Protein AF-A0A7S1W1N9-F1 (afdb_monomer_lite)

pLDDT: mean 85.05, std 16.1, range [41.84, 98.44]

Secondary structure (DSSP, 8-state):
---HHHHHHHHHHHHHHHTSHHHHHHHHHHHHH-TTTTSTT-HHHHHHHHHHHHHHHHHHHHHGGGGTPPSSHHHHHHHHHHHTTGGGSHHHHHHHHHHHHHTT--TTHHHHHHHGGG------TT--S------SPPEE-TT--EES-EEEE-TTT--EEEES----TT--

Sequence (172 aa):
QCSLDEALEILEQLRAGFAEQGFQDGLFGLQGDFPSRRVRGHSDAVAFFTALEELTMTVYENLLPRYRFRSGWNGVRSLHASMELAMSNDLAQRLQGEISLLLGLPRDALAYFLQKEQEVLVHRPRGDGPVPGWPGALRADVDGELAHEFWEEDPSTGELLRRGPVFSHDSW

Foldseek 3Di:
DDDLVRLLVLLVLLLVLLPDPVLLVQLVVLCVVLVCLVPPPDPSVVVSLVSLQVSSLVSVQVRQVVVPFDRDLNSVLVSCVVCVVSCVDPSSLVSQQSSCVSSVHHSPCVVVSSCVVVDPPPPDPVPPDPDVDPVDAWDQDPVGDTDQWDWDQDPVPRDTDIDHPPPDPPDD

Radius of gyration: 22.56 Å; chains: 1; bounding box: 49×59×35 Å

Organism: Alexandrium catenella (NCBI:txid2925)

Structure (mmCIF, N/CA/C/O backbone):
data_AF-A0A7S1W1N9-F1
#
_entry.id   AF-A0A7S1W1N9-F1
#
loop_
_atom_site.group_PDB
_atom_site.id
_atom_site.type_symbol
_atom_site.label_atom_id
_atom_site.label_alt_id
_atom_site.label_comp_id
_atom_site.label_asym_id
_atom_site.label_entity_id
_atom_site.label_seq_id
_atom_site.pdbx_PDB_ins_code
_atom_site.Cartn_x
_atom_site.Cartn_y
_atom_site.Cartn_z
_atom_site.occupancy
_atom_site.B_iso_or_equiv
_atom_site.auth_seq_id
_atom_site.auth_comp_id
_atom_site.auth_asym_id
_atom_site.auth_atom_id
_atom_site.pdbx_PDB_model_num
ATOM 1 N N . GLN A 1 1 ? -8.946 11.079 12.929 1.00 88.06 1 GLN A N 1
ATOM 2 C CA . GLN A 1 1 ? -8.354 9.853 13.499 1.00 88.06 1 GLN A CA 1
ATOM 3 C C . GLN A 1 1 ? -9.449 8.809 13.527 1.00 88.06 1 GLN A C 1
ATOM 5 O O . GLN A 1 1 ? -10.558 9.163 13.917 1.00 88.06 1 GLN A O 1
ATOM 10 N N . CYS A 1 2 ? -9.158 7.598 13.064 1.00 93.19 2 CYS A N 1
ATOM 11 C CA . CYS A 1 2 ? -10.102 6.483 13.081 1.00 93.19 2 CYS A CA 1
ATOM 12 C C . CYS A 1 2 ? -10.078 5.786 14.443 1.00 93.19 2 CYS A C 1
ATOM 14 O O . CYS A 1 2 ? -9.062 5.797 15.144 1.00 93.19 2 CYS A O 1
ATOM 16 N N . SER A 1 3 ? -11.205 5.187 14.823 1.00 97.25 3 SER A N 1
ATOM 17 C CA . SER A 1 3 ? -11.243 4.288 15.984 1.00 97.25 3 SER A CA 1
ATOM 18 C C . SER A 1 3 ? -10.502 2.974 15.688 1.00 97.25 3 SER A C 1
ATOM 20 O O . SER A 1 3 ? -10.235 2.663 14.528 1.00 97.25 3 SER A O 1
ATOM 22 N N . LEU A 1 4 ? -10.172 2.187 16.722 1.00 97.25 4 LEU A N 1
ATOM 23 C CA . LEU A 1 4 ? -9.550 0.871 16.522 1.00 97.25 4 LEU A CA 1
ATOM 24 C C . LEU A 1 4 ? -10.450 -0.050 15.685 1.00 97.25 4 LEU A C 1
ATOM 26 O O . LEU A 1 4 ? -9.965 -0.659 14.738 1.00 97.25 4 LEU A O 1
ATOM 30 N N . ASP A 1 5 ? -11.744 -0.114 15.998 1.00 98.12 5 ASP A N 1
ATOM 31 C CA . ASP A 1 5 ? -12.695 -0.973 15.281 1.00 98.12 5 ASP A CA 1
ATOM 32 C C . ASP A 1 5 ? -12.823 -0.562 13.808 1.00 98.12 5 ASP A C 1
ATOM 34 O O . ASP A 1 5 ? -12.782 -1.408 12.920 1.00 98.12 5 ASP A O 1
ATOM 38 N N . GLU A 1 6 ? -12.886 0.745 13.542 1.00 97.75 6 GLU A N 1
ATOM 39 C CA . GLU A 1 6 ? -12.912 1.291 12.181 1.00 97.75 6 GLU A CA 1
ATOM 40 C C . GLU A 1 6 ? -11.618 0.974 11.418 1.00 97.75 6 GLU A C 1
ATOM 42 O O . GLU A 1 6 ? -11.668 0.566 10.261 1.00 97.75 6 GLU A O 1
ATOM 47 N N . ALA A 1 7 ? -10.452 1.104 12.060 1.00 97.50 7 ALA A N 1
ATOM 48 C CA . ALA A 1 7 ? -9.173 0.754 11.446 1.00 97.50 7 ALA A CA 1
ATOM 49 C C . ALA A 1 7 ? -9.080 -0.747 11.122 1.00 97.50 7 ALA A C 1
ATOM 51 O O . ALA A 1 7 ? -8.603 -1.116 10.050 1.00 97.50 7 ALA A O 1
ATOM 52 N N . LEU A 1 8 ? -9.561 -1.617 12.015 1.00 98.06 8 LEU A N 1
ATOM 53 C CA . LEU A 1 8 ? -9.618 -3.060 11.772 1.00 98.06 8 LEU A CA 1
ATOM 54 C C . LEU A 1 8 ? -10.566 -3.399 10.616 1.00 98.06 8 LEU A C 1
ATOM 56 O O . LEU A 1 8 ? -10.219 -4.220 9.771 1.00 98.06 8 LEU A O 1
ATOM 60 N N . GLU A 1 9 ? -11.721 -2.738 10.537 1.00 98.31 9 GLU A N 1
ATOM 61 C CA . GLU A 1 9 ? -12.657 -2.895 9.422 1.00 98.31 9 GLU A CA 1
ATOM 62 C C . GLU A 1 9 ? -12.032 -2.458 8.087 1.00 98.31 9 GLU A C 1
ATOM 64 O O . GLU A 1 9 ? -12.125 -3.182 7.093 1.00 98.31 9 GLU A O 1
ATOM 69 N N . ILE A 1 10 ? -11.347 -1.310 8.065 1.00 97.81 10 ILE A N 1
ATOM 70 C CA . ILE A 1 10 ? -10.616 -0.812 6.890 1.00 97.81 10 ILE A CA 1
ATOM 71 C C . ILE A 1 10 ? -9.560 -1.831 6.445 1.00 97.81 10 ILE A C 1
ATOM 73 O O . ILE A 1 10 ? -9.481 -2.158 5.260 1.00 97.81 10 ILE A O 1
ATOM 77 N N . LEU A 1 11 ? -8.750 -2.338 7.380 1.00 97.25 11 LEU A N 1
ATOM 78 C CA . LEU A 1 11 ? -7.702 -3.319 7.092 1.00 97.25 11 LEU A CA 1
ATOM 79 C C . LEU A 1 11 ? -8.284 -4.636 6.566 1.00 97.25 11 LEU A C 1
ATOM 81 O O . LEU A 1 11 ? -7.735 -5.209 5.628 1.00 97.25 11 LEU A O 1
ATOM 85 N N . GLU A 1 12 ? -9.411 -5.094 7.106 1.00 98.31 12 GLU A N 1
ATOM 86 C CA . GLU A 1 12 ? -10.116 -6.271 6.595 1.00 98.31 12 GLU A CA 1
ATOM 87 C C . GLU A 1 12 ? -10.642 -6.064 5.170 1.00 98.31 12 GLU A C 1
ATOM 89 O O . GLU A 1 12 ? -10.467 -6.932 4.313 1.00 98.31 12 GLU A O 1
ATOM 94 N N . GLN A 1 13 ? -11.217 -4.895 4.869 1.00 98.31 13 GLN A N 1
ATOM 95 C CA . GLN A 1 13 ? -11.664 -4.575 3.510 1.00 98.31 13 GLN A CA 1
ATOM 96 C C . GLN A 1 13 ? -10.493 -4.475 2.525 1.00 98.31 13 GLN A C 1
ATOM 98 O O . GLN A 1 13 ? -10.599 -4.976 1.405 1.00 98.31 13 GLN A O 1
ATOM 103 N N . LEU A 1 14 ? -9.366 -3.883 2.936 1.00 97.44 14 LEU A N 1
ATOM 104 C CA . LEU A 1 14 ? -8.137 -3.866 2.138 1.00 97.44 14 LEU A CA 1
ATOM 105 C C . LEU A 1 14 ? -7.637 -5.283 1.869 1.00 97.44 14 LEU A C 1
ATOM 107 O O . LEU A 1 14 ? -7.384 -5.635 0.719 1.00 97.44 14 LEU A O 1
ATOM 111 N N . ARG A 1 15 ? -7.536 -6.113 2.913 1.00 98.00 15 ARG A N 1
ATOM 112 C CA . ARG A 1 15 ? -7.125 -7.514 2.791 1.00 98.00 15 ARG A CA 1
ATOM 113 C C . ARG A 1 15 ? -8.026 -8.267 1.817 1.00 98.00 15 ARG A C 1
ATOM 115 O O . ARG A 1 15 ? -7.512 -8.949 0.938 1.00 98.00 15 ARG A O 1
ATOM 122 N N . ALA A 1 16 ? -9.344 -8.126 1.945 1.00 98.44 16 ALA A N 1
ATOM 123 C CA . ALA A 1 16 ? -10.306 -8.775 1.060 1.00 98.44 16 ALA A CA 1
ATOM 124 C C . ALA A 1 16 ? -10.162 -8.311 -0.398 1.00 98.44 16 ALA A C 1
ATOM 126 O O . ALA A 1 16 ? -10.151 -9.149 -1.295 1.00 98.44 16 ALA A O 1
ATOM 127 N N . GLY A 1 17 ? -9.995 -7.005 -0.633 1.00 98.19 17 GLY A N 1
ATOM 128 C CA . GLY A 1 17 ? -9.784 -6.457 -1.976 1.00 98.19 17 GLY A CA 1
ATOM 129 C C . GLY A 1 17 ? -8.480 -6.938 -2.613 1.00 98.19 17 GLY A C 1
ATOM 130 O O . GLY A 1 17 ? -8.468 -7.339 -3.771 1.00 98.19 17 GLY A O 1
ATOM 131 N N . PHE A 1 18 ? -7.386 -6.990 -1.849 1.00 97.88 18 PHE A N 1
ATOM 132 C CA . PHE A 1 18 ? -6.126 -7.550 -2.343 1.00 97.88 18 PHE A CA 1
ATOM 133 C C . PHE A 1 18 ? -6.173 -9.069 -2.519 1.00 97.88 18 PHE A C 1
ATOM 135 O O . PHE A 1 18 ? -5.446 -9.597 -3.351 1.00 97.88 18 PHE A O 1
ATOM 142 N N . ALA A 1 19 ? -7.008 -9.784 -1.767 1.00 98.06 19 ALA A N 1
ATOM 143 C CA . ALA A 1 19 ? -7.204 -11.224 -1.922 1.00 98.06 19 ALA A CA 1
ATOM 144 C C . ALA A 1 19 ? -8.137 -11.589 -3.091 1.00 98.06 19 ALA A C 1
ATOM 146 O O . ALA A 1 19 ? -8.272 -12.770 -3.409 1.00 98.06 19 ALA A O 1
ATOM 147 N N . GLU A 1 20 ? -8.793 -10.610 -3.720 1.00 98.44 20 GLU A N 1
ATOM 148 C CA . GLU A 1 20 ? -9.685 -10.855 -4.848 1.00 98.44 20 GLU A CA 1
ATOM 149 C C . GLU A 1 20 ? -8.924 -11.490 -6.021 1.00 98.44 20 GLU A C 1
ATOM 151 O O . GLU A 1 20 ? -7.821 -11.068 -6.375 1.00 98.44 20 GLU A O 1
ATOM 156 N N . GLN A 1 21 ? -9.534 -12.499 -6.656 1.00 98.12 21 GLN A N 1
ATOM 157 C CA . GLN A 1 21 ? -8.898 -13.262 -7.733 1.00 98.12 21 GLN A CA 1
ATOM 158 C C . GLN A 1 21 ? -8.415 -12.355 -8.872 1.00 98.12 21 GLN A C 1
ATOM 160 O O . GLN A 1 21 ? -7.297 -12.523 -9.344 1.00 98.12 21 GLN A O 1
ATOM 165 N N . GLY A 1 22 ? -9.212 -11.357 -9.268 1.00 97.94 22 GLY A N 1
ATOM 166 C CA . GLY A 1 22 ? -8.831 -10.425 -10.333 1.00 97.94 22 GLY A CA 1
ATOM 167 C C . GLY A 1 22 ? -7.587 -9.600 -9.993 1.00 97.94 22 GLY A C 1
ATOM 168 O O . GLY A 1 22 ? -6.731 -9.395 -10.854 1.00 97.94 22 GLY A O 1
ATOM 169 N N . PHE A 1 23 ? -7.442 -9.181 -8.731 1.00 98.06 23 PHE A N 1
ATOM 170 C CA . PHE A 1 23 ? -6.237 -8.495 -8.268 1.00 98.06 23 PHE A CA 1
ATOM 171 C C . PHE A 1 23 ? -5.027 -9.436 -8.287 1.00 98.06 23 PHE A C 1
ATOM 173 O O . PHE A 1 23 ? -3.967 -9.073 -8.795 1.00 98.06 23 PHE A O 1
ATOM 180 N N . GLN A 1 24 ? -5.184 -10.655 -7.764 1.00 98.38 24 GLN A N 1
ATOM 181 C CA . GLN A 1 24 ? -4.105 -11.644 -7.690 1.00 98.38 24 GLN A CA 1
ATOM 182 C C . GLN A 1 24 ? -3.642 -12.119 -9.076 1.00 98.38 24 GLN A C 1
ATOM 184 O O . GLN A 1 24 ? -2.439 -12.250 -9.300 1.00 98.38 24 GLN A O 1
ATOM 189 N N . ASP A 1 25 ? -4.561 -12.295 -10.027 1.00 98.25 25 ASP A N 1
ATOM 190 C CA . ASP A 1 25 ? -4.238 -12.605 -11.424 1.00 98.25 25 ASP A CA 1
ATOM 191 C C . ASP A 1 25 ? -3.450 -11.458 -12.073 1.00 98.25 25 ASP A C 1
ATOM 193 O O . ASP A 1 25 ? -2.434 -11.694 -12.732 1.00 98.25 25 ASP A O 1
ATOM 197 N N . GLY A 1 26 ? -3.867 -10.209 -11.831 1.00 97.94 26 GLY A N 1
ATOM 198 C CA . GLY A 1 26 ? -3.142 -9.019 -12.279 1.00 97.94 26 GLY A CA 1
ATOM 199 C C . GLY A 1 26 ? -1.733 -8.947 -11.689 1.00 97.94 26 GLY A C 1
ATOM 200 O O . GLY A 1 26 ? -0.761 -8.754 -12.419 1.00 97.94 26 GLY A O 1
ATOM 201 N N . LEU A 1 27 ? -1.598 -9.182 -10.381 1.00 97.69 27 LEU A N 1
ATOM 202 C CA . LEU A 1 27 ? -0.307 -9.201 -9.699 1.00 97.69 27 LEU A CA 1
ATOM 203 C C . LEU A 1 27 ? 0.602 -10.300 -10.260 1.00 97.69 27 LEU A C 1
ATOM 205 O O . LEU A 1 27 ? 1.785 -10.055 -10.497 1.00 97.69 27 LEU A O 1
ATOM 209 N N . PHE A 1 28 ? 0.069 -11.499 -10.495 1.00 97.94 28 PHE A N 1
ATOM 210 C CA . PHE A 1 28 ? 0.815 -12.595 -11.107 1.00 97.94 28 PHE A CA 1
ATOM 211 C C . PHE A 1 28 ? 1.277 -12.245 -12.530 1.00 97.94 28 PHE A C 1
ATOM 213 O O . PHE A 1 28 ? 2.438 -12.486 -12.865 1.00 97.94 28 PHE A O 1
ATOM 220 N N . GLY A 1 29 ? 0.414 -11.607 -13.328 1.00 98.06 29 GLY A N 1
ATOM 221 C CA . GLY A 1 29 ? 0.756 -11.077 -14.650 1.00 98.06 29 GLY A CA 1
ATOM 222 C C . GLY A 1 29 ? 1.939 -10.109 -14.596 1.00 98.06 29 GLY A C 1
ATOM 223 O O . GLY A 1 29 ? 2.961 -10.357 -15.234 1.00 98.06 29 GLY A O 1
ATOM 224 N N . LEU A 1 30 ? 1.874 -9.094 -13.724 1.00 97.12 30 LEU A N 1
ATOM 225 C CA . LEU A 1 30 ? 2.977 -8.144 -13.521 1.00 97.12 30 LEU A CA 1
ATOM 226 C C . LEU A 1 30 ? 4.283 -8.845 -13.130 1.00 97.12 30 LEU A C 1
ATOM 228 O O . LEU A 1 30 ? 5.371 -8.480 -13.573 1.00 97.12 30 LEU A O 1
ATOM 232 N N . GLN A 1 31 ? 4.209 -9.873 -12.286 1.00 95.81 31 GLN A N 1
ATOM 233 C CA . GLN A 1 31 ? 5.394 -10.633 -11.900 1.00 95.81 31 GLN A CA 1
ATOM 234 C C . GLN A 1 31 ? 6.009 -11.429 -13.061 1.00 95.81 31 GLN A C 1
ATOM 236 O O . GLN A 1 31 ? 7.219 -11.677 -13.022 1.00 95.81 31 GLN A O 1
ATOM 241 N N . GLY A 1 32 ? 5.203 -11.831 -14.045 1.00 97.38 32 GLY A N 1
ATOM 242 C CA . GLY A 1 32 ? 5.652 -12.449 -15.292 1.00 97.38 32 GLY A CA 1
ATOM 243 C C . GLY A 1 32 ? 6.262 -11.441 -16.267 1.00 97.38 32 GLY A C 1
ATOM 244 O O . GLY A 1 32 ? 7.311 -11.727 -16.841 1.00 97.38 32 GLY A O 1
ATOM 245 N N . ASP A 1 33 ? 5.663 -10.255 -16.384 1.00 97.75 33 ASP A N 1
ATOM 246 C CA . ASP A 1 33 ? 6.122 -9.179 -17.276 1.00 97.75 33 ASP A CA 1
ATOM 247 C C . ASP A 1 33 ? 7.459 -8.564 -16.830 1.00 97.75 33 ASP A C 1
ATOM 249 O O . ASP A 1 33 ? 8.246 -8.102 -17.657 1.00 97.75 33 ASP A O 1
ATOM 253 N N . PHE A 1 34 ? 7.752 -8.605 -15.524 1.00 96.81 34 PHE A N 1
ATOM 254 C CA . PHE A 1 34 ? 8.975 -8.057 -14.924 1.00 96.81 34 PHE A CA 1
ATOM 255 C C . PHE A 1 34 ? 9.785 -9.133 -14.169 1.00 96.81 34 PHE A C 1
ATOM 257 O O . PHE A 1 34 ? 9.863 -9.125 -12.926 1.00 96.81 34 PHE A O 1
ATOM 264 N N . PRO A 1 35 ? 10.409 -10.094 -14.880 1.00 97.00 35 PRO A N 1
ATOM 265 C CA . PRO A 1 35 ? 11.103 -11.224 -14.263 1.00 97.00 35 PRO A CA 1
ATOM 266 C C . PRO A 1 35 ? 12.382 -10.805 -13.522 1.00 97.00 35 PRO A C 1
ATOM 268 O O . PRO A 1 35 ? 12.728 -11.405 -12.501 1.00 97.00 35 PRO A O 1
ATOM 271 N N . SER A 1 36 ? 13.058 -9.740 -13.967 1.00 96.12 36 SER A N 1
ATOM 272 C CA . SER A 1 36 ? 14.321 -9.274 -13.379 1.00 96.12 36 SER A CA 1
ATOM 273 C C . SER A 1 36 ? 14.123 -8.237 -12.272 1.00 96.12 36 SER A C 1
ATOM 275 O O . SER A 1 36 ? 15.098 -7.667 -11.786 1.00 96.12 36 SER A O 1
ATOM 277 N N . ARG A 1 37 ? 12.888 -8.010 -11.797 1.00 93.50 37 ARG A N 1
ATOM 278 C CA . ARG A 1 37 ? 12.569 -7.016 -10.747 1.00 93.50 37 ARG A CA 1
ATOM 279 C C . ARG A 1 37 ? 13.339 -7.197 -9.432 1.00 93.50 37 ARG A C 1
ATOM 281 O O . ARG A 1 37 ? 13.479 -6.257 -8.660 1.00 93.50 37 ARG A O 1
ATOM 288 N N . ARG A 1 38 ? 13.827 -8.413 -9.156 1.00 90.44 38 ARG A N 1
ATOM 289 C CA . ARG A 1 38 ? 14.628 -8.733 -7.958 1.00 90.44 38 ARG A CA 1
ATOM 290 C C . ARG A 1 38 ? 16.119 -8.428 -8.131 1.00 90.44 38 ARG A C 1
ATOM 292 O O . ARG A 1 38 ? 16.862 -8.456 -7.153 1.00 90.44 38 ARG A O 1
ATOM 299 N N . VAL A 1 39 ? 16.570 -8.159 -9.355 1.00 90.94 39 VAL A N 1
ATOM 300 C CA . VAL A 1 39 ? 17.965 -7.831 -9.653 1.00 90.94 39 VAL A CA 1
ATOM 301 C C . VAL A 1 39 ? 18.198 -6.359 -9.328 1.00 90.94 39 VAL A C 1
ATOM 303 O O . VAL A 1 39 ? 17.590 -5.463 -9.914 1.00 90.94 39 VAL A O 1
ATOM 306 N N . ARG A 1 40 ? 19.092 -6.097 -8.372 1.00 88.94 40 ARG A N 1
ATOM 307 C CA . ARG A 1 40 ? 19.414 -4.736 -7.931 1.00 88.94 40 ARG A CA 1
ATOM 308 C C . ARG A 1 40 ? 19.897 -3.884 -9.112 1.00 88.94 40 ARG A C 1
ATOM 310 O O . ARG A 1 40 ? 20.854 -4.253 -9.784 1.00 88.94 40 ARG A O 1
ATOM 317 N N . GLY A 1 41 ? 19.262 -2.728 -9.314 1.00 87.06 41 GLY A N 1
ATOM 318 C CA . GLY A 1 41 ? 19.616 -1.766 -10.365 1.00 87.06 41 GLY A CA 1
ATOM 319 C C . GLY A 1 41 ? 19.030 -2.068 -11.748 1.00 87.06 41 GLY A C 1
ATOM 320 O O . GLY A 1 41 ? 19.250 -1.284 -12.666 1.00 87.06 41 GLY A O 1
ATOM 321 N N . HIS A 1 42 ? 18.279 -3.160 -11.911 1.00 94.25 42 HIS A N 1
ATOM 322 C CA . HIS A 1 42 ? 17.593 -3.454 -13.168 1.00 94.25 42 HIS A CA 1
ATOM 323 C C . HIS A 1 42 ? 16.373 -2.537 -13.362 1.00 94.25 42 HIS A C 1
ATOM 325 O O . HIS A 1 42 ? 15.665 -2.227 -12.402 1.00 94.25 42 HIS A O 1
ATOM 331 N N . SER A 1 43 ? 16.093 -2.135 -14.605 1.00 92.06 43 SER A N 1
ATOM 332 C CA . SER A 1 43 ? 14.960 -1.256 -14.946 1.00 92.06 43 SER A CA 1
ATOM 333 C C . SER A 1 43 ? 13.601 -1.863 -14.587 1.00 92.06 43 SER A C 1
ATOM 335 O O . SER A 1 43 ? 12.707 -1.140 -14.151 1.00 92.06 43 SER A O 1
ATOM 337 N N . ASP A 1 44 ? 13.474 -3.190 -14.694 1.00 93.44 44 ASP A N 1
ATOM 338 C CA . ASP A 1 44 ? 12.285 -3.955 -14.282 1.00 93.44 44 ASP A CA 1
ATOM 339 C C . ASP A 1 44 ? 11.827 -3.642 -12.864 1.00 93.44 44 ASP A C 1
ATOM 341 O O . ASP A 1 44 ? 10.634 -3.680 -12.609 1.00 93.44 44 ASP A O 1
ATOM 345 N N . ALA A 1 45 ? 12.740 -3.348 -11.932 1.00 87.94 45 ALA A N 1
ATOM 346 C CA . ALA A 1 45 ? 12.339 -3.041 -10.564 1.00 87.94 45 ALA A CA 1
ATOM 347 C C . ALA A 1 45 ? 11.461 -1.783 -10.529 1.00 87.94 45 ALA A C 1
ATOM 349 O O . ALA A 1 45 ? 10.388 -1.793 -9.935 1.00 87.94 45 ALA A O 1
ATOM 350 N N . VAL A 1 46 ? 11.891 -0.717 -11.212 1.00 88.38 46 VAL A N 1
ATOM 351 C CA . VAL A 1 46 ? 11.144 0.545 -11.278 1.00 88.38 46 VAL A CA 1
ATOM 352 C C . VAL A 1 46 ? 9.826 0.342 -12.020 1.00 88.38 46 VAL A C 1
ATOM 354 O O . VAL A 1 46 ? 8.782 0.708 -11.491 1.00 88.38 46 VAL A O 1
ATOM 357 N N . ALA A 1 47 ? 9.866 -0.299 -13.192 1.00 90.62 47 ALA A N 1
ATOM 358 C CA . ALA A 1 47 ? 8.672 -0.542 -14.000 1.00 90.62 47 ALA A CA 1
ATOM 359 C C . ALA A 1 47 ? 7.640 -1.424 -13.274 1.00 90.62 47 ALA A C 1
ATOM 361 O O . ALA A 1 47 ? 6.453 -1.104 -13.270 1.00 90.62 47 ALA A O 1
ATOM 362 N N . PHE A 1 48 ? 8.096 -2.475 -12.583 1.00 93.69 48 PHE A N 1
ATOM 363 C CA . PHE A 1 48 ? 7.250 -3.329 -11.753 1.00 93.69 48 PHE A CA 1
ATOM 364 C C . PHE A 1 48 ? 6.570 -2.539 -10.638 1.00 93.69 48 PHE A C 1
ATOM 366 O O . PHE A 1 48 ? 5.368 -2.682 -10.450 1.00 93.69 48 PHE A O 1
ATOM 373 N N . PHE A 1 49 ? 7.315 -1.711 -9.896 1.00 90.25 49 PHE A N 1
ATOM 374 C CA . PHE A 1 49 ? 6.722 -0.940 -8.804 1.00 90.25 49 PHE A CA 1
ATOM 375 C C . PHE A 1 49 ? 5.724 0.101 -9.309 1.00 90.25 49 PHE A C 1
ATOM 377 O O . PHE A 1 49 ? 4.680 0.243 -8.689 1.00 90.25 49 PHE A O 1
ATOM 384 N N . THR A 1 50 ? 5.979 0.758 -10.443 1.00 90.06 50 THR A N 1
ATOM 385 C CA . THR A 1 50 ? 5.001 1.666 -11.063 1.00 90.06 50 THR A CA 1
ATOM 386 C C . THR A 1 50 ? 3.717 0.931 -11.455 1.00 90.06 50 THR A C 1
ATOM 388 O O . THR A 1 50 ? 2.626 1.375 -11.113 1.00 90.06 50 THR A O 1
ATOM 391 N N . ALA A 1 51 ? 3.822 -0.235 -12.096 1.00 94.31 51 ALA A N 1
ATOM 392 C CA . ALA A 1 51 ? 2.641 -1.017 -12.458 1.00 94.31 51 ALA A CA 1
ATOM 393 C C . ALA A 1 51 ? 1.908 -1.586 -11.224 1.00 94.31 51 ALA A C 1
ATOM 395 O O . ALA A 1 51 ? 0.680 -1.656 -11.190 1.00 94.31 51 ALA A O 1
ATOM 396 N N . LEU A 1 52 ? 2.652 -1.960 -10.176 1.00 94.12 52 LEU A N 1
ATOM 397 C CA . LEU A 1 52 ? 2.088 -2.400 -8.900 1.00 94.12 52 LEU A CA 1
ATOM 398 C C . LEU A 1 52 ? 1.353 -1.261 -8.183 1.00 94.12 52 LEU A C 1
ATOM 400 O O . LEU A 1 52 ? 0.304 -1.506 -7.591 1.00 94.12 52 LEU A O 1
ATOM 404 N N . GLU A 1 53 ? 1.886 -0.038 -8.222 1.00 92.25 53 GLU A N 1
ATOM 405 C CA . GLU A 1 53 ? 1.248 1.176 -7.695 1.00 92.25 53 GLU A CA 1
ATOM 406 C C . GLU A 1 53 ? -0.119 1.396 -8.364 1.00 92.25 53 GLU A C 1
ATOM 408 O O . GLU A 1 53 ? -1.121 1.550 -7.664 1.00 92.25 53 GLU A O 1
ATOM 413 N N . GLU A 1 54 ? -0.189 1.311 -9.694 1.00 93.75 54 GLU A N 1
ATOM 414 C CA . GLU A 1 54 ? -1.443 1.424 -10.454 1.00 93.75 54 GLU A CA 1
ATOM 415 C C . GLU A 1 54 ? -2.442 0.314 -10.102 1.00 93.75 54 GLU A C 1
ATOM 417 O O . GLU A 1 54 ? -3.601 0.596 -9.790 1.00 93.75 54 GLU A O 1
ATOM 422 N N . LEU A 1 55 ? -1.992 -0.945 -10.073 1.00 96.00 55 LEU A N 1
ATOM 423 C CA . LEU A 1 55 ? -2.841 -2.076 -9.700 1.00 96.00 55 LEU A CA 1
ATOM 424 C C . LEU A 1 55 ? -3.374 -1.922 -8.267 1.00 96.00 55 LEU A C 1
ATOM 426 O O . LEU A 1 55 ? -4.559 -2.127 -8.014 1.00 96.00 55 LEU A O 1
ATOM 430 N N . THR A 1 56 ? -2.522 -1.503 -7.331 1.00 95.56 56 THR A N 1
ATOM 431 C CA . THR A 1 56 ? -2.879 -1.266 -5.923 1.00 95.56 56 THR A CA 1
ATOM 432 C C . THR A 1 56 ? -3.936 -0.172 -5.781 1.00 95.56 56 THR A C 1
ATOM 434 O O . THR A 1 56 ? -4.851 -0.294 -4.961 1.00 95.56 56 THR A O 1
ATOM 437 N N . MET A 1 57 ? -3.856 0.881 -6.597 1.00 95.31 57 MET A N 1
ATOM 438 C CA . MET A 1 57 ? -4.832 1.967 -6.577 1.00 95.31 57 MET A CA 1
ATOM 439 C C . MET A 1 57 ? -6.247 1.511 -6.940 1.00 95.31 57 MET A C 1
ATOM 441 O O . MET A 1 57 ? -7.190 2.065 -6.383 1.00 95.31 57 MET A O 1
ATOM 445 N N . THR A 1 58 ? -6.422 0.459 -7.747 1.00 97.06 58 THR A N 1
ATOM 446 C CA . THR A 1 58 ? -7.762 -0.081 -8.068 1.00 97.06 58 THR A CA 1
ATOM 447 C C . THR A 1 58 ? -8.530 -0.550 -6.824 1.00 97.06 58 THR A C 1
ATOM 449 O O . THR A 1 58 ? -9.746 -0.373 -6.730 1.00 97.06 58 THR A O 1
ATOM 452 N N . VAL A 1 59 ? -7.825 -1.081 -5.818 1.00 97.38 59 VAL A N 1
ATOM 453 C CA . VAL A 1 59 ? -8.419 -1.487 -4.534 1.00 97.38 59 VAL A CA 1
ATOM 454 C C . VAL A 1 59 ? -8.741 -0.258 -3.685 1.00 97.38 59 VAL A C 1
ATOM 456 O O . VAL A 1 59 ? -9.845 -0.135 -3.148 1.00 97.38 59 VAL A O 1
ATOM 459 N N . TYR A 1 60 ? -7.808 0.695 -3.598 1.00 96.69 60 TYR A N 1
ATOM 460 C CA . TYR A 1 60 ? -8.011 1.917 -2.819 1.00 96.69 60 TYR A CA 1
ATOM 461 C C . TYR A 1 60 ? -9.122 2.809 -3.382 1.00 96.69 60 TYR A C 1
ATOM 463 O O . TYR A 1 60 ? -9.877 3.387 -2.605 1.00 96.69 60 TYR A O 1
ATOM 471 N N . GLU A 1 61 ? -9.278 2.914 -4.699 1.00 96.31 61 GLU A N 1
ATOM 472 C CA . GLU A 1 61 ? -10.325 3.731 -5.325 1.00 96.31 61 GLU A CA 1
ATOM 473 C C . GLU A 1 61 ? -11.739 3.273 -4.953 1.00 96.31 61 GLU A C 1
ATOM 475 O O . GLU A 1 61 ? -12.631 4.107 -4.790 1.00 96.31 61 GLU A O 1
ATOM 480 N N . ASN A 1 62 ? -11.931 1.973 -4.723 1.00 96.81 62 ASN A N 1
ATOM 481 C CA . ASN A 1 62 ? -13.201 1.419 -4.256 1.00 96.81 62 ASN A CA 1
ATOM 482 C C . ASN A 1 62 ? -13.447 1.659 -2.756 1.00 96.81 62 ASN A C 1
ATOM 484 O O . ASN A 1 62 ? -14.599 1.748 -2.316 1.00 96.81 62 ASN A O 1
ATOM 488 N N . LEU A 1 63 ? -12.373 1.749 -1.968 1.00 97.44 63 LEU A N 1
ATOM 489 C CA . LEU A 1 63 ? -12.420 1.862 -0.512 1.00 97.44 63 LEU A CA 1
ATOM 490 C C . LEU A 1 63 ? -12.512 3.316 -0.031 1.00 97.44 63 LEU A C 1
ATOM 492 O O . LEU A 1 63 ? -13.351 3.638 0.808 1.00 97.44 63 LEU A O 1
ATOM 496 N N . LEU A 1 64 ? -11.660 4.202 -0.556 1.00 97.19 64 LEU A N 1
ATOM 497 C CA . LEU A 1 64 ? -11.471 5.572 -0.060 1.00 97.19 64 LEU A CA 1
ATOM 498 C C . LEU A 1 64 ? -12.779 6.380 0.037 1.00 97.19 64 LEU A C 1
ATOM 500 O O . LEU A 1 64 ? -13.004 6.995 1.086 1.00 97.19 64 LEU A O 1
ATOM 504 N N . PRO A 1 65 ? -13.689 6.354 -0.963 1.00 97.50 65 PRO A N 1
ATOM 505 C CA . PRO A 1 65 ? -14.936 7.111 -0.887 1.00 97.50 65 PRO A CA 1
ATOM 506 C C . PRO A 1 65 ? -15.857 6.658 0.252 1.00 97.50 65 PRO A C 1
ATOM 508 O O . PRO A 1 65 ? -16.588 7.481 0.805 1.00 97.50 65 PRO A O 1
ATOM 511 N N . ARG A 1 66 ? -15.805 5.376 0.649 1.00 97.25 66 ARG A N 1
ATOM 512 C CA . ARG A 1 66 ? -16.637 4.821 1.736 1.00 97.25 66 ARG A CA 1
ATOM 513 C C . ARG A 1 66 ? -16.305 5.453 3.086 1.00 97.25 66 ARG A C 1
ATOM 515 O O . ARG A 1 66 ? -17.197 5.664 3.900 1.00 97.25 66 ARG A O 1
ATOM 522 N N . TYR A 1 67 ? -15.044 5.835 3.263 1.00 96.75 67 TYR A N 1
ATOM 523 C CA . TYR A 1 67 ? -14.523 6.483 4.465 1.00 96.75 67 TYR A CA 1
ATOM 524 C C . TYR A 1 67 ? -14.290 7.989 4.274 1.00 96.75 67 TYR A C 1
ATOM 526 O O . TYR A 1 67 ? -13.618 8.629 5.078 1.00 96.75 67 TYR A O 1
ATOM 534 N N . ARG A 1 68 ? -14.876 8.584 3.222 1.00 97.06 68 ARG A N 1
ATOM 535 C CA . ARG A 1 68 ? -14.811 10.027 2.919 1.00 97.06 68 ARG A CA 1
ATOM 536 C C . ARG A 1 68 ? -13.392 10.561 2.688 1.00 97.06 68 ARG A C 1
ATOM 538 O O . ARG A 1 68 ? -13.147 11.755 2.861 1.00 97.06 68 ARG A O 1
ATOM 545 N N . PHE A 1 69 ? -12.470 9.708 2.250 1.00 96.38 69 PHE A N 1
ATOM 546 C CA . PHE A 1 69 ? -11.163 10.145 1.771 1.00 96.38 69 PHE A CA 1
ATOM 547 C C . PHE A 1 69 ? -11.225 10.489 0.281 1.00 96.38 69 PHE A C 1
ATOM 549 O O . PHE A 1 69 ? -12.028 9.945 -0.479 1.00 96.38 69 PHE A O 1
ATOM 556 N N . ARG A 1 70 ? -10.362 11.414 -0.150 1.00 95.56 70 ARG A N 1
ATOM 557 C CA . ARG A 1 70 ? -10.213 11.773 -1.567 1.00 95.56 70 ARG A CA 1
ATOM 558 C C . ARG A 1 70 ? -9.663 10.578 -2.350 1.00 95.56 70 ARG A C 1
ATOM 560 O O . ARG A 1 70 ? -8.824 9.865 -1.829 1.00 95.56 70 ARG A O 1
ATOM 567 N N . SER A 1 71 ? -10.051 10.386 -3.605 1.00 92.75 71 SER A N 1
ATOM 568 C CA . SER A 1 71 ? -9.381 9.398 -4.462 1.00 92.75 71 SER A CA 1
ATOM 569 C C . SER A 1 71 ? -7.908 9.765 -4.712 1.00 92.75 71 SER A C 1
ATOM 571 O O . SER A 1 71 ? -7.526 10.941 -4.654 1.00 92.75 71 SER A O 1
ATOM 573 N N . GLY A 1 72 ? -7.082 8.759 -5.009 1.00 91.88 72 GLY A N 1
ATOM 574 C CA . GLY A 1 72 ? -5.652 8.920 -5.286 1.00 91.88 72 GLY A CA 1
ATOM 575 C C . GLY A 1 72 ? -4.748 8.848 -4.050 1.00 91.88 72 GLY A C 1
ATOM 576 O O . GLY A 1 72 ? -5.201 8.717 -2.911 1.00 91.88 72 GLY A O 1
ATOM 577 N N . TRP A 1 73 ? -3.440 8.982 -4.279 1.00 90.44 73 TRP A N 1
ATOM 578 C CA . TRP A 1 73 ? -2.399 8.798 -3.259 1.00 90.44 73 TRP A CA 1
ATOM 579 C C . TRP A 1 73 ? -2.513 9.725 -2.044 1.00 90.44 73 TRP A C 1
ATOM 581 O O . TRP A 1 73 ? -2.221 9.319 -0.921 1.00 90.44 73 TRP A O 1
ATOM 591 N N . ASN A 1 74 ? -3.011 10.950 -2.230 1.00 90.81 74 ASN A N 1
ATOM 592 C CA . ASN A 1 74 ? -3.274 11.866 -1.116 1.00 90.81 74 ASN A CA 1
ATOM 593 C C . ASN A 1 74 ? -4.319 11.314 -0.135 1.00 90.81 74 ASN A C 1
ATOM 595 O O . ASN A 1 74 ? -4.185 11.485 1.079 1.00 90.81 74 ASN A O 1
ATOM 599 N N . GLY A 1 75 ? -5.353 10.644 -0.646 1.00 94.44 75 GLY A N 1
ATOM 600 C CA . GLY A 1 75 ? -6.349 9.993 0.195 1.00 94.44 75 GLY A CA 1
ATOM 601 C C . GLY A 1 75 ? -5.820 8.744 0.863 1.00 94.44 75 GLY A C 1
ATOM 602 O O . GLY A 1 75 ? -6.070 8.567 2.048 1.00 94.44 75 GLY A O 1
ATOM 603 N N . VAL A 1 76 ? -5.029 7.935 0.150 1.00 94.25 76 VAL A N 1
ATOM 604 C CA . VAL A 1 76 ? -4.336 6.780 0.742 1.00 94.25 76 VAL A CA 1
ATOM 605 C C . VAL A 1 76 ? -3.483 7.227 1.931 1.00 94.25 76 VAL A C 1
ATOM 607 O O . VAL A 1 76 ? -3.610 6.678 3.021 1.00 94.25 76 VAL A O 1
ATOM 610 N N . ARG A 1 77 ? -2.682 8.286 1.778 1.00 91.69 77 ARG A N 1
ATOM 611 C CA . ARG A 1 77 ? -1.891 8.845 2.886 1.00 91.69 77 ARG A CA 1
ATOM 612 C C . ARG A 1 77 ? -2.753 9.333 4.041 1.00 9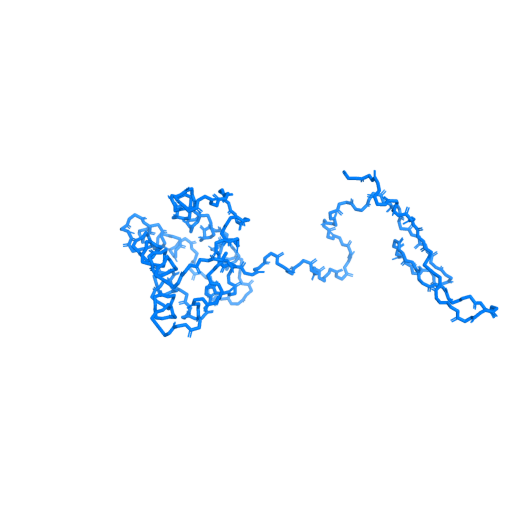1.69 77 ARG A C 1
ATOM 614 O O . ARG A 1 77 ? -2.428 9.068 5.192 1.00 91.69 77 ARG A O 1
ATOM 621 N N . SER A 1 78 ? -3.848 10.024 3.738 1.00 94.25 78 SER A N 1
ATOM 622 C CA . SER A 1 78 ? -4.775 10.527 4.759 1.00 94.25 78 SER A CA 1
ATOM 623 C C . SER A 1 78 ? -5.449 9.384 5.527 1.00 94.25 78 SER A C 1
ATOM 625 O O . SER A 1 78 ? -5.566 9.457 6.748 1.00 94.25 78 SER A O 1
ATOM 627 N N . LEU A 1 79 ? -5.828 8.310 4.828 1.00 95.38 79 LEU A N 1
ATOM 628 C CA . LEU A 1 79 ? -6.350 7.076 5.408 1.00 95.38 79 LEU A CA 1
ATOM 629 C C . LEU A 1 79 ? -5.313 6.446 6.347 1.00 95.38 79 LEU A C 1
ATOM 631 O O . LEU A 1 79 ? -5.606 6.223 7.517 1.00 95.38 79 LEU A O 1
ATOM 635 N N . HIS A 1 80 ? -4.081 6.230 5.883 1.00 94.25 80 HIS A N 1
ATOM 636 C CA . HIS A 1 80 ? -3.013 5.646 6.706 1.00 94.25 80 HIS A CA 1
ATOM 637 C C . HIS A 1 80 ? -2.657 6.509 7.919 1.00 94.25 80 HIS A C 1
ATOM 639 O O . HIS A 1 80 ? -2.603 5.991 9.031 1.00 94.25 80 HIS A O 1
ATOM 645 N N . ALA A 1 81 ? -2.524 7.826 7.745 1.00 93.81 81 ALA A N 1
ATOM 646 C CA . ALA A 1 81 ? -2.304 8.757 8.853 1.00 93.81 81 ALA A CA 1
ATOM 647 C C . ALA A 1 81 ? -3.445 8.701 9.882 1.00 93.81 81 ALA A C 1
ATOM 649 O O . ALA A 1 81 ? -3.223 8.803 11.086 1.00 93.81 81 ALA A O 1
ATOM 650 N N . SER A 1 82 ? -4.685 8.492 9.433 1.00 96.25 82 SER A N 1
ATOM 651 C CA . SER A 1 82 ? -5.822 8.370 10.344 1.00 96.25 82 SER A CA 1
ATOM 652 C C . SER A 1 82 ? -5.812 7.082 11.178 1.00 96.25 82 SER A C 1
ATOM 654 O O . SER A 1 82 ? -6.415 7.084 12.254 1.00 96.25 82 SER A O 1
ATOM 656 N N . MET A 1 83 ? -5.110 6.035 10.721 1.00 95.75 83 MET A N 1
ATOM 657 C CA . MET A 1 83 ? -4.964 4.733 11.387 1.00 95.75 83 MET A CA 1
ATOM 658 C C . MET A 1 83 ? -3.693 4.609 12.241 1.00 95.75 83 MET A C 1
ATOM 660 O O . MET A 1 83 ? -3.539 3.607 12.933 1.00 95.75 83 MET A O 1
ATOM 664 N N . GLU A 1 84 ? -2.795 5.599 12.236 1.00 94.44 84 GLU A N 1
ATOM 665 C CA . GLU A 1 84 ? -1.468 5.521 12.875 1.00 94.44 84 GLU A CA 1
ATOM 666 C C . GLU A 1 84 ? -1.514 5.034 14.336 1.00 94.44 84 GLU A C 1
ATOM 668 O O . GLU A 1 84 ? -0.760 4.142 14.722 1.00 94.44 84 GLU A O 1
ATOM 673 N N . LEU A 1 85 ? -2.459 5.535 15.140 1.00 94.44 85 LEU A N 1
ATOM 674 C CA . LEU A 1 85 ? -2.630 5.095 16.532 1.00 94.44 85 LEU A CA 1
ATOM 675 C C . LEU A 1 85 ? -3.103 3.637 16.643 1.00 94.44 85 LEU A C 1
ATOM 677 O O . LEU A 1 85 ? -2.650 2.901 17.519 1.00 94.44 85 LEU A O 1
ATOM 681 N N . ALA A 1 86 ? -3.993 3.202 15.748 1.00 96.19 86 ALA A N 1
ATOM 682 C CA . ALA A 1 86 ? -4.505 1.834 15.730 1.00 96.19 86 ALA A CA 1
ATOM 683 C C . ALA A 1 86 ? -3.427 0.816 15.319 1.00 96.19 86 ALA A C 1
ATOM 685 O O . ALA A 1 86 ? -3.482 -0.333 15.752 1.00 96.19 86 ALA A O 1
ATOM 686 N N . MET A 1 87 ? -2.401 1.239 14.571 1.00 93.94 87 MET A N 1
ATOM 687 C CA . MET A 1 87 ? -1.285 0.382 14.148 1.00 93.94 87 MET A CA 1
ATOM 688 C C . MET A 1 87 ? -0.377 -0.091 15.295 1.00 93.94 87 MET A C 1
ATOM 690 O O . MET A 1 87 ? 0.452 -0.979 15.099 1.00 93.94 87 MET A O 1
ATOM 694 N N . SER A 1 88 ? -0.548 0.440 16.509 1.00 94.69 88 SER A N 1
ATOM 695 C CA . SER A 1 88 ? 0.098 -0.108 17.713 1.00 94.69 88 SER A CA 1
ATOM 696 C C . SER A 1 88 ? -0.567 -1.397 18.220 1.00 94.69 88 SER A C 1
ATOM 698 O O . SER A 1 88 ? -0.028 -2.055 19.104 1.00 94.69 88 SER A O 1
ATOM 700 N N . ASN A 1 89 ? -1.746 -1.756 17.702 1.00 97.69 89 ASN A N 1
ATOM 701 C CA . ASN A 1 89 ? -2.468 -2.962 18.088 1.00 97.69 89 ASN A CA 1
ATOM 702 C C . ASN A 1 89 ? -1.956 -4.203 17.330 1.00 97.69 89 ASN A C 1
ATOM 704 O O . ASN A 1 89 ? -1.864 -4.192 16.102 1.00 97.69 89 ASN A O 1
ATOM 708 N N . ASP A 1 90 ? -1.720 -5.304 18.050 1.00 97.56 90 ASP A N 1
ATOM 709 C CA . ASP A 1 90 ? -1.221 -6.567 17.482 1.00 97.56 90 ASP A CA 1
ATOM 710 C C . ASP A 1 90 ? -2.090 -7.119 16.342 1.00 97.56 90 ASP A C 1
ATOM 712 O O . ASP A 1 90 ? -1.574 -7.701 15.386 1.00 97.56 90 ASP A O 1
ATOM 716 N N . LEU A 1 91 ? -3.415 -6.970 16.427 1.00 97.56 91 LEU A N 1
ATOM 717 C CA . LEU A 1 91 ? -4.327 -7.457 15.394 1.00 97.56 91 LEU A CA 1
ATOM 718 C C . LEU A 1 91 ? -4.214 -6.616 14.119 1.00 97.56 91 LEU A C 1
ATOM 720 O O . LEU A 1 91 ? -4.145 -7.180 13.028 1.00 97.56 91 LEU A O 1
ATOM 724 N N . ALA A 1 92 ? -4.117 -5.290 14.253 1.00 96.19 92 ALA A N 1
ATOM 725 C CA . ALA A 1 92 ? -3.900 -4.393 13.120 1.00 96.19 92 ALA A CA 1
ATOM 726 C C . ALA A 1 92 ? -2.564 -4.694 12.417 1.00 96.19 92 ALA A C 1
ATOM 728 O O . ALA A 1 92 ? -2.515 -4.786 11.191 1.00 96.19 92 ALA A O 1
ATOM 729 N N . GLN A 1 93 ? -1.496 -4.946 13.183 1.00 95.00 93 GLN A N 1
ATOM 730 C CA . GLN A 1 93 ? -0.193 -5.344 12.634 1.00 95.00 93 GLN A CA 1
ATOM 731 C C . GLN A 1 93 ? -0.245 -6.693 11.909 1.00 95.00 93 GLN A C 1
ATOM 733 O O . GLN A 1 93 ? 0.354 -6.848 10.845 1.00 95.00 93 GLN A O 1
ATOM 738 N N . ARG A 1 94 ? -0.984 -7.674 12.445 1.00 95.94 94 ARG A N 1
ATOM 739 C CA . ARG A 1 94 ? -1.188 -8.967 11.770 1.00 95.94 94 ARG A CA 1
ATOM 740 C C . ARG A 1 94 ? -1.895 -8.794 10.430 1.00 95.94 94 ARG A C 1
ATOM 742 O O . ARG A 1 94 ? -1.398 -9.315 9.435 1.00 95.94 94 ARG A O 1
ATOM 749 N N . LEU A 1 95 ? -2.985 -8.026 10.390 1.00 96.69 95 LEU A N 1
ATOM 750 C CA . LEU A 1 95 ? -3.715 -7.746 9.149 1.00 96.69 95 LEU A CA 1
ATOM 751 C C . LEU A 1 95 ? -2.850 -6.993 8.134 1.00 96.69 95 LEU A C 1
ATOM 753 O O . LEU A 1 95 ? -2.835 -7.347 6.957 1.00 96.69 95 LEU A O 1
ATOM 757 N N . GLN A 1 96 ? -2.067 -6.008 8.577 1.00 95.12 96 GLN A N 1
ATOM 758 C CA . GLN A 1 96 ? -1.117 -5.321 7.702 1.00 95.12 96 GLN A CA 1
ATOM 759 C C . GLN A 1 96 ? -0.059 -6.283 7.142 1.00 95.12 96 GLN A C 1
ATOM 761 O O . GLN A 1 96 ? 0.249 -6.231 5.953 1.00 95.12 96 GLN A O 1
ATOM 766 N N . GLY A 1 97 ? 0.455 -7.200 7.963 1.00 94.06 97 GLY A N 1
ATOM 767 C CA . GLY A 1 97 ? 1.375 -8.244 7.517 1.00 94.06 97 GLY A CA 1
ATOM 768 C C . GLY A 1 97 ? 0.750 -9.189 6.485 1.00 94.06 97 GLY A C 1
ATOM 769 O O . GLY A 1 97 ? 1.422 -9.570 5.527 1.00 94.06 97 GLY A O 1
ATOM 770 N N . GLU A 1 98 ? -0.527 -9.545 6.639 1.00 96.38 98 GLU A N 1
ATOM 771 C CA . GLU A 1 98 ? -1.280 -10.327 5.648 1.00 96.38 98 GLU A CA 1
ATOM 772 C C . GLU A 1 98 ? -1.449 -9.564 4.328 1.00 96.38 98 GLU A C 1
ATOM 774 O O . GLU A 1 98 ? -1.217 -10.137 3.264 1.00 96.38 98 GLU A O 1
ATOM 779 N N . ILE A 1 99 ? -1.758 -8.265 4.381 1.00 96.00 99 ILE A N 1
ATOM 780 C CA . ILE A 1 99 ? -1.817 -7.394 3.196 1.00 96.00 99 ILE A CA 1
ATOM 781 C C . ILE A 1 99 ? -0.458 -7.348 2.485 1.00 96.00 99 ILE A C 1
ATOM 783 O O . ILE A 1 99 ? -0.392 -7.533 1.271 1.00 96.00 99 ILE A O 1
ATOM 787 N N . SER A 1 100 ? 0.640 -7.160 3.224 1.00 94.25 100 SER A N 1
ATOM 788 C CA . SER A 1 100 ? 1.993 -7.185 2.653 1.00 94.25 100 SER A CA 1
ATOM 789 C C . SER A 1 100 ? 2.287 -8.508 1.936 1.00 94.25 100 SER A C 1
ATOM 791 O O . SER A 1 100 ? 2.833 -8.497 0.832 1.00 94.25 100 SER A O 1
ATOM 793 N N . LEU A 1 101 ? 1.884 -9.644 2.520 1.00 94.25 101 LEU A N 1
ATOM 794 C CA . LEU A 1 101 ? 2.041 -10.962 1.896 1.00 94.25 101 LEU A CA 1
ATOM 795 C C . LEU A 1 101 ? 1.227 -11.090 0.602 1.00 94.25 101 LEU A C 1
ATOM 797 O O . LEU A 1 101 ? 1.759 -11.595 -0.386 1.00 94.25 101 LEU A O 1
ATOM 801 N N . LEU A 1 102 ? -0.019 -10.605 0.586 1.00 96.19 102 LEU A N 1
ATOM 802 C CA . LEU A 1 102 ? -0.876 -10.606 -0.608 1.00 96.19 102 LEU A CA 1
ATOM 803 C C . LEU A 1 102 ? -0.306 -9.758 -1.749 1.00 96.19 102 LEU A C 1
ATOM 805 O O . LEU A 1 102 ? -0.499 -10.096 -2.912 1.00 96.19 102 LEU A O 1
ATOM 809 N N . LEU A 1 103 ? 0.426 -8.691 -1.429 1.00 94.06 103 LEU A N 1
ATOM 810 C CA . LEU A 1 103 ? 1.127 -7.854 -2.408 1.00 94.06 103 LEU A CA 1
ATOM 811 C C . LEU A 1 103 ? 2.477 -8.445 -2.853 1.00 94.06 103 LEU A C 1
ATOM 813 O O . LEU A 1 103 ? 3.162 -7.870 -3.700 1.00 94.06 103 LEU A O 1
ATOM 817 N N . GLY A 1 104 ? 2.893 -9.584 -2.289 1.00 91.56 104 GLY A N 1
ATOM 818 C CA . GLY A 1 104 ? 4.202 -10.184 -2.551 1.00 91.56 104 GLY A CA 1
ATOM 819 C C . GLY A 1 104 ? 5.371 -9.376 -1.976 1.00 91.56 104 GLY A C 1
ATOM 820 O O . GLY A 1 104 ? 6.501 -9.496 -2.459 1.00 91.56 104 GLY A O 1
ATOM 821 N N . LEU A 1 105 ? 5.105 -8.549 -0.964 1.00 89.06 105 LEU A N 1
ATOM 822 C CA . LEU A 1 105 ? 6.083 -7.713 -0.283 1.00 89.06 105 LEU A CA 1
ATOM 823 C C . LEU A 1 105 ? 6.535 -8.364 1.043 1.00 89.06 105 LEU A C 1
ATOM 825 O O . LEU A 1 105 ? 5.803 -9.163 1.636 1.00 89.06 105 LEU A O 1
ATOM 829 N N . PRO A 1 106 ? 7.737 -8.036 1.557 1.00 85.75 106 PRO A N 1
ATOM 830 C CA . PRO A 1 106 ? 8.102 -8.353 2.938 1.00 85.75 106 PRO A CA 1
ATOM 831 C C . PRO A 1 106 ? 7.060 -7.797 3.919 1.00 85.75 106 PRO A C 1
ATOM 833 O O . PRO A 1 106 ? 6.477 -6.748 3.653 1.00 85.75 106 PRO A O 1
ATOM 836 N N . ARG A 1 107 ? 6.846 -8.463 5.064 1.00 81.19 107 ARG A N 1
ATOM 837 C CA . ARG A 1 107 ? 5.766 -8.116 6.016 1.00 81.19 107 ARG A CA 1
ATOM 838 C C . ARG A 1 107 ? 5.729 -6.632 6.404 1.00 81.19 107 ARG A C 1
ATOM 840 O O . ARG A 1 107 ? 4.642 -6.073 6.496 1.00 81.19 107 ARG A O 1
ATOM 847 N N . ASP A 1 108 ? 6.891 -5.995 6.500 1.00 76.12 108 ASP A N 1
ATOM 848 C CA . ASP A 1 108 ? 7.027 -4.612 6.976 1.00 76.12 108 ASP A CA 1
ATOM 849 C C . ASP A 1 108 ? 7.150 -3.579 5.835 1.00 76.12 108 ASP A C 1
ATOM 851 O O . ASP A 1 108 ? 7.348 -2.390 6.071 1.00 76.12 108 ASP A O 1
ATOM 855 N N . ALA A 1 109 ? 7.051 -4.006 4.572 1.00 78.62 109 ALA A N 1
ATOM 856 C CA . ALA A 1 109 ? 7.347 -3.156 3.416 1.00 78.62 109 ALA A CA 1
ATOM 857 C C . ALA A 1 109 ? 6.207 -2.206 3.015 1.00 78.62 109 ALA A C 1
ATOM 859 O O . ALA A 1 109 ? 6.469 -1.205 2.346 1.00 78.62 109 ALA A O 1
ATOM 860 N N . LEU A 1 110 ? 4.961 -2.476 3.423 1.00 75.69 110 LEU A N 1
ATOM 861 C CA . LEU A 1 110 ? 3.820 -1.620 3.078 1.00 75.69 110 LEU A CA 1
ATOM 862 C C . LEU A 1 110 ? 4.007 -0.189 3.602 1.00 75.69 110 LEU A C 1
ATOM 864 O O . LEU A 1 110 ? 3.713 0.769 2.894 1.00 75.69 110 LEU A O 1
ATOM 868 N N . ALA A 1 111 ? 4.553 -0.038 4.811 1.00 71.69 111 ALA A N 1
ATOM 869 C CA . ALA A 1 111 ? 4.821 1.272 5.400 1.00 71.69 111 ALA A CA 1
ATOM 870 C C . ALA A 1 111 ? 5.792 2.099 4.537 1.00 71.69 111 ALA A C 1
ATOM 872 O O . ALA A 1 111 ? 5.533 3.268 4.262 1.00 71.69 111 ALA A O 1
ATOM 873 N N . TYR A 1 112 ? 6.857 1.470 4.034 1.00 67.38 112 TYR A N 1
ATOM 874 C CA . TYR A 1 112 ? 7.839 2.118 3.160 1.00 67.38 112 TYR A CA 1
ATOM 875 C C . TYR A 1 112 ? 7.260 2.485 1.792 1.00 67.38 112 TYR A C 1
ATOM 877 O O . TYR A 1 112 ? 7.548 3.554 1.257 1.00 67.38 112 TYR A O 1
ATOM 885 N N . PHE A 1 113 ? 6.421 1.613 1.231 1.00 68.69 113 PHE A N 1
ATOM 886 C CA . PHE A 1 113 ? 5.782 1.837 -0.065 1.00 68.69 113 PHE A CA 1
ATOM 887 C C . PHE A 1 113 ? 4.920 3.110 -0.069 1.00 68.69 113 PHE A C 1
ATOM 889 O O . PHE A 1 113 ? 4.926 3.870 -1.032 1.00 68.69 113 PHE A O 1
ATOM 896 N N . LEU A 1 114 ? 4.248 3.391 1.048 1.00 69.25 114 LEU A N 1
ATOM 897 C CA . LEU A 1 114 ? 3.329 4.522 1.201 1.00 69.25 114 LEU A CA 1
ATOM 898 C C . LEU A 1 114 ? 4.024 5.859 1.506 1.00 69.25 114 LEU A C 1
ATOM 900 O O . LEU A 1 114 ? 3.409 6.919 1.372 1.00 69.25 114 LEU A O 1
ATOM 904 N N . GLN A 1 115 ? 5.297 5.821 1.904 1.00 65.88 115 GLN A N 1
ATOM 905 C CA . GLN A 1 115 ? 6.095 6.996 2.272 1.00 65.88 115 GLN A CA 1
ATOM 906 C C . GLN A 1 115 ? 6.893 7.592 1.100 1.00 65.88 115 GLN A C 1
ATOM 908 O O . GLN A 1 115 ? 7.426 8.692 1.219 1.00 65.88 115 GLN A O 1
ATOM 913 N N . LYS A 1 116 ? 6.960 6.903 -0.045 1.00 59.41 116 LYS A N 1
ATOM 914 C CA . LYS A 1 116 ? 7.926 7.164 -1.128 1.00 59.41 116 LYS A CA 1
ATOM 915 C C . LYS A 1 116 ? 7.839 8.554 -1.788 1.00 59.41 116 LYS A C 1
ATOM 917 O O . LYS A 1 116 ? 8.809 8.979 -2.403 1.00 59.41 116 LYS A O 1
ATOM 922 N N . GLU A 1 117 ? 6.743 9.300 -1.633 1.00 56.09 117 GLU A N 1
ATOM 923 C CA . GLU A 1 117 ? 6.660 10.693 -2.120 1.00 56.09 117 GLU A CA 1
ATOM 924 C C . GLU A 1 117 ? 7.260 11.743 -1.160 1.00 56.09 117 GLU A C 1
ATOM 926 O O . GLU A 1 117 ? 7.342 12.910 -1.536 1.00 56.09 117 GLU A O 1
ATOM 931 N N . GLN A 1 118 ? 7.706 11.381 0.053 1.00 49.69 118 GLN A N 1
ATOM 932 C CA . GLN A 1 118 ? 8.315 12.355 0.978 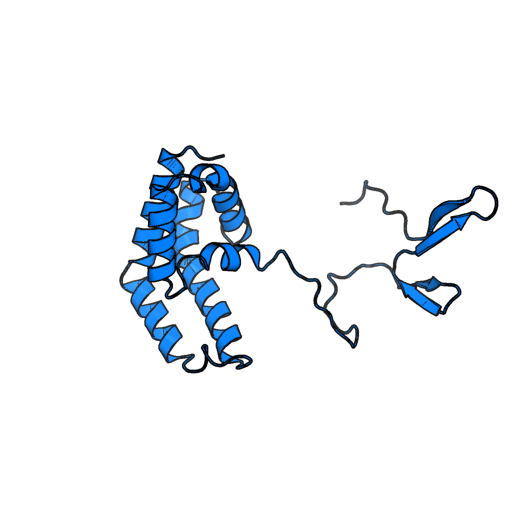1.00 49.69 118 GLN A CA 1
ATOM 933 C C . GLN A 1 118 ? 9.807 12.634 0.737 1.00 49.69 118 GLN A C 1
ATOM 935 O O . GLN A 1 118 ? 10.328 13.598 1.293 1.00 49.69 118 GLN A O 1
ATOM 940 N N . GLU A 1 119 ? 10.490 11.892 -0.136 1.00 48.31 119 GLU A N 1
ATOM 941 C CA . GLU A 1 119 ? 11.885 12.177 -0.490 1.00 48.31 119 GLU A CA 1
ATOM 942 C C . GLU A 1 119 ? 12.027 12.520 -1.974 1.00 48.31 119 GLU A C 1
ATOM 944 O O . GLU A 1 119 ? 12.282 11.666 -2.820 1.00 48.31 119 GLU A O 1
ATOM 949 N N . VAL A 1 120 ? 11.936 13.811 -2.297 1.00 47.62 120 VAL A N 1
ATOM 950 C CA . VAL A 1 120 ? 12.477 14.341 -3.559 1.00 47.62 120 VAL A CA 1
ATOM 951 C C . VAL A 1 120 ? 13.612 15.315 -3.245 1.00 47.62 120 VAL A C 1
ATOM 953 O O . VAL A 1 120 ? 13.659 16.438 -3.731 1.00 47.62 120 VAL A O 1
ATOM 956 N N . LEU A 1 121 ? 14.580 14.866 -2.444 1.00 50.03 121 LEU A N 1
ATOM 957 C CA . LEU A 1 121 ? 15.958 15.323 -2.616 1.00 50.03 121 LEU A CA 1
ATOM 958 C C . LEU A 1 121 ? 16.617 14.374 -3.617 1.00 50.03 121 LEU A C 1
ATOM 960 O O . LEU A 1 121 ? 17.339 13.446 -3.260 1.00 50.03 121 LEU A O 1
ATOM 964 N N . VAL A 1 122 ? 16.332 14.574 -4.904 1.00 50.41 122 VAL A N 1
ATOM 965 C CA . VAL A 1 122 ? 17.033 13.837 -5.959 1.00 50.41 122 VAL A CA 1
ATOM 966 C C . VAL A 1 122 ? 18.422 14.452 -6.076 1.00 50.41 122 VAL A C 1
ATOM 968 O O . VAL A 1 122 ? 18.599 15.472 -6.738 1.00 50.41 122 VAL A O 1
ATOM 971 N N . HIS A 1 123 ? 19.413 13.841 -5.425 1.00 48.47 123 HIS A N 1
ATOM 972 C CA . HIS A 1 123 ? 20.810 14.225 -5.599 1.00 48.47 123 HIS A CA 1
ATOM 973 C C . HIS A 1 123 ? 21.207 14.012 -7.066 1.00 48.47 123 HIS A C 1
ATOM 975 O O . HIS A 1 123 ? 21.464 12.890 -7.511 1.00 48.47 123 HIS A O 1
ATOM 981 N N . ARG A 1 124 ? 21.232 15.104 -7.832 1.00 57.69 124 ARG A N 1
ATOM 982 C CA . ARG A 1 124 ? 21.659 15.127 -9.229 1.00 57.69 124 ARG A CA 1
ATOM 983 C C . ARG A 1 124 ? 23.010 15.824 -9.313 1.00 57.69 124 ARG A C 1
ATOM 985 O O . ARG A 1 124 ? 23.039 17.050 -9.284 1.00 57.69 124 ARG A O 1
ATOM 992 N N . PRO A 1 125 ? 24.117 15.082 -9.502 1.00 55.66 125 PRO A N 1
ATOM 993 C CA . PRO A 1 125 ? 25.461 15.662 -9.583 1.00 55.66 125 PRO A CA 1
ATOM 994 C C . PRO A 1 125 ? 25.621 16.709 -10.697 1.00 55.66 125 PRO A C 1
ATOM 996 O O . PRO A 1 125 ? 26.588 17.459 -10.700 1.00 55.66 125 PRO A O 1
ATOM 999 N N . ARG A 1 126 ? 24.698 16.726 -11.670 1.00 58.28 126 ARG A N 1
ATOM 1000 C CA . ARG A 1 126 ? 24.669 17.658 -12.805 1.00 58.28 126 ARG A CA 1
ATOM 1001 C C . ARG A 1 126 ? 23.620 18.771 -12.681 1.00 58.28 126 ARG A C 1
ATOM 1003 O O . ARG A 1 126 ? 23.544 19.596 -13.581 1.00 58.28 1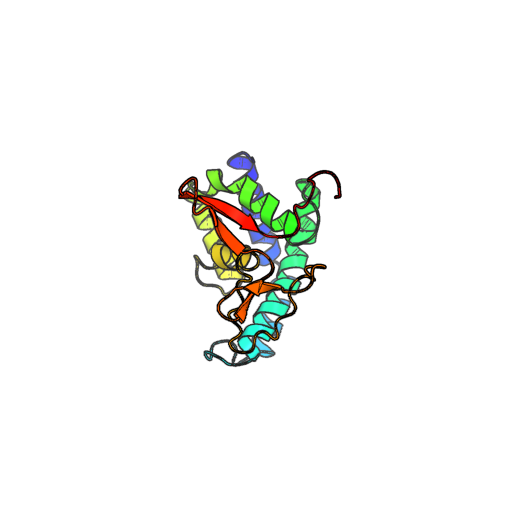26 ARG A O 1
ATOM 1010 N N . GLY A 1 127 ? 22.797 18.780 -11.628 1.00 59.19 127 GLY A N 1
ATOM 1011 C CA . GLY A 1 127 ? 21.765 19.806 -11.421 1.00 59.19 127 GLY A CA 1
ATOM 1012 C C . GLY A 1 127 ? 20.617 19.818 -12.444 1.00 59.19 127 GLY A C 1
ATOM 1013 O O . GLY A 1 127 ? 19.914 20.812 -12.551 1.00 59.19 127 GLY A O 1
ATOM 1014 N N . ASP A 1 128 ? 20.400 18.738 -13.199 1.00 67.94 128 ASP A N 1
ATOM 1015 C CA . ASP A 1 128 ? 19.444 18.672 -14.323 1.00 67.94 128 ASP A CA 1
ATOM 1016 C C . ASP A 1 128 ? 18.053 18.117 -13.948 1.00 67.94 128 ASP A C 1
ATOM 1018 O O . ASP A 1 128 ? 17.319 17.592 -14.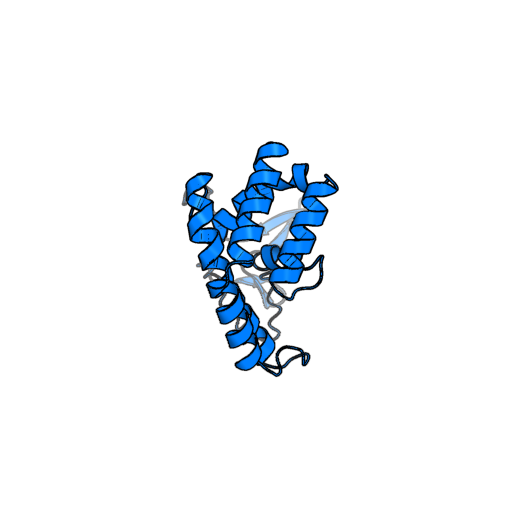789 1.00 67.94 128 ASP A O 1
ATOM 1022 N N . GLY A 1 129 ? 17.693 18.158 -12.665 1.00 57.78 129 GLY A N 1
ATOM 1023 C CA . GLY A 1 129 ? 16.402 17.663 -12.194 1.00 57.78 129 GLY A CA 1
ATOM 1024 C C . GLY A 1 129 ? 15.263 18.607 -12.584 1.00 57.78 129 GLY A C 1
ATOM 1025 O O . GLY A 1 129 ? 15.471 19.820 -12.598 1.00 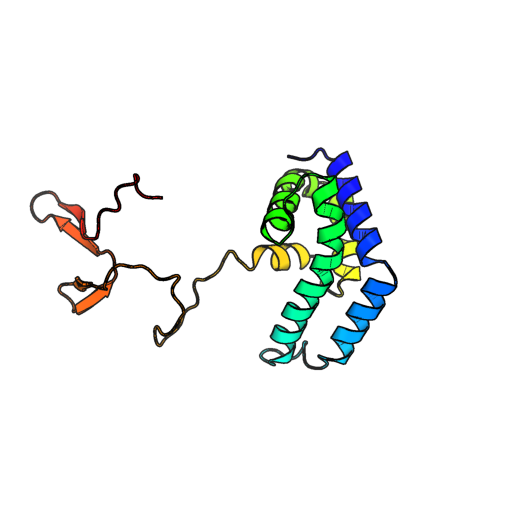57.78 129 GLY A O 1
ATOM 1026 N N . PRO A 1 130 ? 14.048 18.097 -12.860 1.00 48.09 130 PRO A N 1
ATOM 1027 C CA . PRO A 1 130 ? 12.864 18.941 -12.919 1.00 48.09 130 PRO A CA 1
ATOM 1028 C C . PRO A 1 130 ? 12.601 19.483 -11.509 1.00 48.09 130 PRO A C 1
ATOM 1030 O O . PRO A 1 130 ? 11.938 18.846 -10.695 1.00 48.09 130 PRO A O 1
ATOM 1033 N N . VAL A 1 131 ? 13.183 20.637 -11.189 1.00 54.50 131 VAL A N 1
ATOM 1034 C CA . VAL A 1 131 ? 12.832 21.400 -9.991 1.00 54.50 131 VAL A CA 1
ATOM 1035 C C . VAL A 1 131 ? 11.394 21.874 -10.215 1.00 54.50 131 VAL A C 1
ATOM 1037 O O . VAL A 1 131 ? 11.153 22.492 -11.257 1.00 54.50 131 VAL A O 1
ATOM 1040 N N . PRO A 1 132 ? 10.425 21.581 -9.320 1.00 55.91 132 PRO A N 1
ATOM 1041 C CA . PRO A 1 132 ? 9.108 22.211 -9.359 1.00 55.91 132 PRO A CA 1
ATOM 1042 C C . PRO A 1 132 ? 9.343 23.713 -9.468 1.00 55.91 132 PRO A C 1
ATOM 1044 O O . PRO A 1 132 ? 9.927 24.290 -8.556 1.00 55.91 132 PRO A O 1
ATOM 1047 N N . GLY A 1 133 ? 9.055 24.276 -10.646 1.00 49.59 133 GLY A N 1
ATOM 1048 C CA . GLY A 1 133 ? 9.734 25.470 -11.139 1.00 49.59 133 GLY A CA 1
ATOM 1049 C C . GLY A 1 133 ? 9.738 26.574 -10.102 1.00 49.59 133 GLY A C 1
ATOM 1050 O O . GLY A 1 133 ? 8.711 27.210 -9.882 1.00 49.59 133 GLY A O 1
ATOM 1051 N N . TRP A 1 134 ? 10.881 26.790 -9.455 1.00 55.12 134 TRP A N 1
ATOM 1052 C CA . TRP A 1 134 ? 11.035 27.941 -8.592 1.00 55.12 134 TRP A CA 1
ATOM 1053 C C . TRP A 1 134 ? 11.125 29.135 -9.550 1.00 55.12 134 TRP A C 1
ATOM 1055 O O . TRP A 1 134 ? 12.049 29.189 -10.362 1.00 55.12 134 TRP A O 1
ATOM 1065 N N . PRO A 1 135 ? 10.140 30.052 -9.560 1.00 58.31 135 PRO A N 1
ATOM 1066 C CA . PRO A 1 135 ? 10.019 31.050 -10.625 1.00 58.31 135 PRO A CA 1
ATOM 1067 C C . PRO A 1 135 ? 11.107 32.135 -10.554 1.00 58.31 135 PRO A C 1
ATOM 1069 O O . PRO A 1 135 ? 11.185 32.991 -11.433 1.00 58.31 135 PRO A O 1
ATOM 1072 N N . GLY A 1 136 ? 11.938 32.127 -9.507 1.00 63.31 136 GLY A N 1
ATOM 1073 C CA . GLY A 1 136 ? 13.023 33.082 -9.314 1.00 63.31 136 GLY A CA 1
ATOM 1074 C C . GLY A 1 136 ? 14.321 32.630 -9.977 1.00 63.31 136 GLY A C 1
ATOM 1075 O O . GLY A 1 136 ? 14.730 31.483 -9.833 1.00 63.31 136 GLY A O 1
ATOM 1076 N N . ALA A 1 137 ? 15.007 33.550 -10.655 1.00 69.75 137 ALA A N 1
ATOM 1077 C CA . ALA A 1 137 ? 16.366 33.317 -11.138 1.00 69.75 137 ALA A CA 1
ATOM 1078 C C . ALA A 1 137 ? 17.334 33.022 -9.974 1.00 69.75 137 ALA A C 1
ATOM 1080 O O . ALA A 1 137 ? 17.219 33.625 -8.904 1.00 69.75 137 ALA A O 1
ATOM 1081 N N . LEU A 1 138 ? 18.300 32.126 -10.206 1.00 76.81 138 LEU A N 1
ATOM 1082 C CA . LEU A 1 138 ? 19.432 31.903 -9.302 1.00 76.81 138 LEU A CA 1
ATOM 1083 C C . LEU A 1 138 ? 20.265 33.186 -9.175 1.00 76.81 138 LEU A C 1
ATOM 1085 O O . LEU A 1 138 ? 20.430 33.931 -10.144 1.00 76.81 138 LEU A O 1
ATOM 1089 N N . ARG A 1 139 ? 20.804 33.431 -7.984 1.00 78.56 139 ARG A N 1
ATOM 1090 C CA . ARG A 1 139 ? 21.746 34.516 -7.694 1.00 78.56 139 ARG A CA 1
ATOM 1091 C C . ARG A 1 139 ? 23.096 33.914 -7.332 1.00 78.56 139 ARG A C 1
ATOM 1093 O O . ARG A 1 139 ? 23.125 32.825 -6.776 1.00 78.56 139 ARG A O 1
ATOM 1100 N N . ALA A 1 140 ? 24.173 34.614 -7.670 1.00 84.38 140 ALA A N 1
ATOM 1101 C CA . ALA A 1 140 ? 25.520 34.268 -7.236 1.00 84.38 140 ALA A CA 1
ATOM 1102 C C . ALA A 1 140 ? 25.846 35.009 -5.935 1.00 84.38 140 ALA A C 1
ATOM 1104 O O . ALA A 1 140 ? 25.530 36.201 -5.842 1.00 84.38 140 ALA A O 1
ATOM 1105 N N . ASP A 1 141 ? 26.462 34.337 -4.968 1.00 84.31 141 ASP A N 1
ATOM 1106 C CA . ASP A 1 141 ? 27.096 35.008 -3.830 1.00 84.31 141 ASP A CA 1
ATOM 1107 C C . ASP A 1 141 ? 28.504 35.524 -4.174 1.00 84.31 141 ASP A C 1
ATOM 1109 O O . ASP A 1 141 ? 28.926 35.550 -5.336 1.00 84.31 141 ASP A O 1
ATOM 1113 N N . VAL A 1 142 ? 29.221 35.984 -3.146 1.00 81.81 142 VAL A N 1
ATOM 1114 C CA . VAL A 1 142 ? 30.594 36.494 -3.252 1.00 81.81 142 VAL A CA 1
ATOM 1115 C C . VAL A 1 142 ? 31.601 35.433 -3.700 1.00 81.81 142 VAL A C 1
ATOM 1117 O O . VAL A 1 142 ? 32.612 35.793 -4.304 1.00 81.81 142 VAL A O 1
ATOM 1120 N N . ASP A 1 143 ? 31.306 34.155 -3.461 1.00 86.69 143 ASP A N 1
ATOM 1121 C CA . ASP A 1 143 ? 32.137 33.010 -3.838 1.00 86.69 143 ASP A CA 1
ATOM 1122 C C . ASP A 1 143 ? 31.725 32.420 -5.203 1.00 86.69 143 ASP A C 1
ATOM 1124 O O . ASP A 1 143 ? 32.397 31.545 -5.754 1.00 86.69 143 ASP A O 1
ATOM 1128 N N . GLY A 1 144 ? 30.662 32.962 -5.808 1.00 84.69 144 GLY A N 1
ATOM 1129 C CA . GLY A 1 144 ? 30.140 32.548 -7.105 1.00 84.69 144 GLY A CA 1
ATOM 1130 C C . GLY A 1 144 ? 29.214 31.334 -7.035 1.00 84.69 144 GLY A C 1
ATOM 1131 O O . GLY A 1 144 ? 28.886 30.763 -8.081 1.00 84.69 144 GLY A O 1
ATOM 1132 N N . GLU A 1 145 ? 28.779 30.935 -5.840 1.00 82.19 145 GLU A N 1
ATOM 1133 C CA . GLU A 1 145 ? 27.821 29.853 -5.660 1.00 82.19 145 GLU A CA 1
ATOM 1134 C C . GLU A 1 145 ? 26.426 30.315 -6.071 1.00 82.19 145 GLU A C 1
ATOM 1136 O O . GLU A 1 145 ? 25.998 31.420 -5.748 1.00 82.19 145 GLU A O 1
ATOM 1141 N N . LEU A 1 146 ? 25.708 29.474 -6.817 1.00 79.56 146 LEU A N 1
ATOM 1142 C CA . LEU A 1 146 ? 24.372 29.791 -7.308 1.00 79.56 146 LEU A CA 1
ATOM 1143 C C . LEU A 1 146 ? 23.303 29.202 -6.386 1.00 79.56 146 LEU A C 1
ATOM 1145 O O . LEU A 1 146 ? 23.158 27.984 -6.301 1.00 79.56 146 LEU A O 1
ATOM 1149 N N . ALA A 1 147 ? 22.494 30.067 -5.778 1.00 80.81 147 ALA A N 1
ATOM 1150 C CA . ALA A 1 147 ? 21.341 29.679 -4.972 1.00 80.81 147 ALA A CA 1
ATOM 1151 C C . ALA A 1 147 ? 20.181 30.668 -5.161 1.00 80.81 147 ALA A C 1
ATOM 1153 O O . ALA A 1 147 ? 20.324 31.749 -5.735 1.00 80.81 147 ALA A O 1
ATOM 1154 N N . HIS A 1 148 ? 18.991 30.296 -4.699 1.00 75.12 148 HIS A N 1
ATOM 1155 C CA . HIS A 1 148 ? 17.830 31.193 -4.714 1.00 75.12 148 HIS A CA 1
ATOM 1156 C C . HIS A 1 148 ? 17.728 32.047 -3.442 1.00 75.12 148 HIS A C 1
ATOM 1158 O O . HIS A 1 148 ? 17.0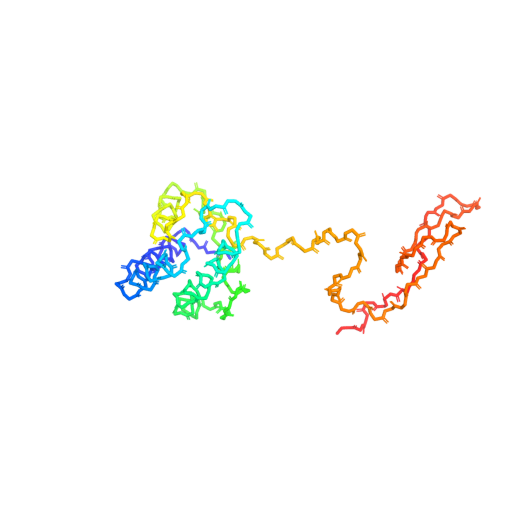87 33.099 -3.461 1.00 75.12 148 HIS A O 1
ATOM 1164 N N . GLU A 1 149 ? 18.363 31.608 -2.353 1.00 81.06 149 GLU A N 1
ATOM 1165 C CA . GLU A 1 149 ? 18.417 32.308 -1.073 1.00 81.06 149 GLU A CA 1
ATOM 1166 C C . GLU A 1 149 ? 19.809 32.152 -0.456 1.00 81.06 149 GLU A C 1
ATOM 1168 O O . GLU A 1 149 ? 20.375 31.060 -0.483 1.00 81.06 149 GLU A O 1
ATOM 1173 N N . PHE A 1 150 ? 20.322 33.239 0.121 1.00 82.44 150 PHE A N 1
ATOM 1174 C CA . PHE A 1 150 ? 21.565 33.272 0.888 1.00 82.44 150 PHE A CA 1
ATOM 1175 C C . PHE A 1 150 ? 21.305 33.828 2.283 1.00 82.44 150 PHE A C 1
ATOM 1177 O O . PHE A 1 150 ? 20.379 34.617 2.489 1.00 82.44 150 PHE A O 1
ATOM 1184 N N . TRP A 1 151 ? 22.146 33.439 3.233 1.00 84.19 151 TRP A N 1
ATOM 1185 C CA . TRP A 1 151 ? 22.204 34.052 4.553 1.00 84.19 151 TRP A CA 1
ATOM 1186 C C . TRP A 1 151 ? 23.535 34.787 4.663 1.00 84.19 151 TRP A C 1
ATOM 1188 O O . TRP A 1 151 ? 24.588 34.163 4.587 1.00 84.19 151 TRP A O 1
ATOM 1198 N N . GLU A 1 152 ? 23.477 36.107 4.803 1.00 88.69 152 GLU A N 1
ATOM 1199 C CA . GLU A 1 152 ? 24.652 36.961 4.980 1.00 88.69 152 GLU A CA 1
ATOM 1200 C C . GLU A 1 152 ? 24.682 37.464 6.418 1.00 88.69 152 GLU A C 1
ATOM 1202 O O . GLU A 1 152 ? 23.688 37.993 6.910 1.00 88.69 152 GLU A O 1
ATOM 1207 N N . GLU A 1 153 ? 25.812 37.314 7.098 1.00 89.69 153 GLU A N 1
ATOM 1208 C CA . GLU A 1 153 ? 25.999 37.906 8.420 1.00 89.69 153 GLU A CA 1
ATOM 1209 C C . GLU A 1 153 ? 26.174 39.423 8.291 1.00 89.69 153 GLU A C 1
ATOM 1211 O O . GLU A 1 153 ? 27.018 39.904 7.530 1.00 89.69 153 GLU A O 1
ATOM 1216 N N . ASP A 1 154 ? 25.367 40.192 9.020 1.00 88.38 154 ASP A N 1
ATOM 1217 C CA . ASP A 1 154 ? 25.522 41.638 9.108 1.00 88.38 154 ASP A CA 1
ATOM 1218 C C . ASP A 1 154 ? 26.792 41.960 9.914 1.00 88.38 154 ASP A C 1
ATOM 1220 O O . ASP A 1 154 ? 26.861 41.656 11.106 1.00 88.38 154 ASP A O 1
ATOM 1224 N N . PRO A 1 155 ? 27.797 42.622 9.318 1.00 86.56 155 PRO A N 1
ATOM 1225 C CA . PRO A 1 155 ? 29.076 42.870 9.980 1.00 86.56 155 PRO A CA 1
ATOM 1226 C C . PRO A 1 155 ? 28.986 43.846 11.164 1.00 86.56 155 PRO A C 1
ATOM 1228 O O . PRO A 1 155 ? 29.942 43.968 11.928 1.00 86.56 155 PRO A O 1
ATOM 1231 N N . SER A 1 156 ? 27.879 44.577 11.312 1.00 90.06 156 SER A N 1
ATOM 1232 C CA . SER A 1 156 ? 27.672 45.533 12.403 1.00 90.06 156 SER A CA 1
ATOM 1233 C C . SER A 1 156 ? 26.937 44.937 13.604 1.00 90.06 156 SER A C 1
ATOM 1235 O O . SER A 1 156 ? 27.168 45.379 14.732 1.00 90.06 156 SER A O 1
ATOM 1237 N N . THR A 1 157 ? 26.083 43.935 13.383 1.00 92.56 157 THR A N 1
ATOM 1238 C CA . THR A 1 157 ? 25.239 43.327 14.428 1.00 92.56 157 THR A CA 1
ATOM 1239 C C . THR A 1 157 ? 25.568 41.858 14.702 1.00 92.56 157 THR A C 1
ATOM 1241 O O . THR A 1 157 ? 25.279 41.379 15.797 1.00 92.56 157 THR A O 1
ATOM 1244 N N . GLY A 1 158 ? 26.188 41.154 13.750 1.00 92.50 158 GLY A N 1
ATOM 1245 C CA . GLY A 1 158 ? 26.424 39.706 13.783 1.00 92.50 158 GLY A CA 1
ATOM 1246 C C . GLY A 1 158 ? 25.177 38.864 13.485 1.00 92.50 158 GLY A C 1
ATOM 1247 O O . GLY A 1 158 ? 25.190 37.649 13.670 1.00 92.50 158 GLY A O 1
ATOM 1248 N N . GLU A 1 159 ? 24.066 39.480 13.074 1.00 92.50 159 GLU A N 1
ATOM 1249 C CA . GLU A 1 159 ? 22.835 38.751 12.763 1.00 92.50 159 GLU A CA 1
ATOM 1250 C C . GLU A 1 159 ? 22.849 38.216 11.327 1.00 92.50 159 GLU A C 1
ATOM 1252 O O . GLU A 1 159 ? 23.261 38.903 10.395 1.00 92.50 159 GLU A O 1
ATOM 1257 N N . LEU A 1 160 ? 22.348 36.994 11.128 1.00 86.25 160 LEU A N 1
ATOM 1258 C CA . LEU A 1 160 ? 22.176 36.422 9.794 1.00 86.25 160 LEU A CA 1
ATOM 1259 C C . LEU A 1 160 ? 20.949 37.037 9.111 1.00 86.25 160 LEU A C 1
ATOM 1261 O O . LEU A 1 160 ? 19.804 36.784 9.491 1.00 86.25 160 LEU A O 1
ATOM 1265 N N . LEU A 1 161 ? 21.192 37.807 8.057 1.00 86.81 161 LEU A N 1
ATOM 1266 C CA . LEU A 1 161 ? 20.173 38.401 7.208 1.00 86.81 161 LEU A CA 1
ATOM 1267 C C . LEU A 1 161 ? 19.926 37.521 5.984 1.00 86.81 161 LEU A C 1
ATOM 1269 O O . LEU A 1 161 ? 20.823 37.224 5.196 1.00 86.81 161 LEU A O 1
ATOM 1273 N N . ARG A 1 162 ? 18.665 37.141 5.783 1.00 83.06 162 ARG A N 1
ATOM 1274 C CA . ARG A 1 162 ? 18.243 36.404 4.591 1.00 83.06 162 ARG A CA 1
ATOM 1275 C C . ARG A 1 162 ? 18.206 37.337 3.378 1.00 83.06 162 ARG A C 1
ATOM 1277 O O . ARG A 1 162 ? 17.417 38.282 3.326 1.00 83.06 162 ARG A O 1
ATOM 1284 N N . ARG A 1 163 ? 19.028 37.048 2.371 1.00 75.31 163 ARG A N 1
ATOM 1285 C CA . ARG A 1 163 ? 19.058 37.715 1.064 1.00 75.31 163 ARG A CA 1
ATOM 1286 C C . ARG A 1 163 ? 18.411 36.813 0.017 1.00 75.31 163 ARG A C 1
ATOM 1288 O O . ARG A 1 163 ? 18.973 35.812 -0.411 1.00 75.31 163 ARG A O 1
ATOM 1295 N N . GLY A 1 164 ? 17.216 37.187 -0.421 1.00 69.12 164 GLY A N 1
ATOM 1296 C CA . GLY A 1 164 ? 16.439 36.460 -1.425 1.00 69.12 164 GLY A CA 1
ATOM 1297 C C . GLY A 1 164 ? 15.105 37.161 -1.682 1.00 69.12 164 GLY A C 1
ATOM 1298 O O . GLY A 1 164 ? 14.817 38.167 -1.025 1.00 69.12 164 GLY A O 1
ATOM 1299 N N . PRO A 1 165 ? 14.290 36.700 -2.645 1.00 62.28 165 PRO A N 1
ATOM 1300 C CA . PRO A 1 165 ? 12.928 37.194 -2.780 1.00 62.28 165 PRO A CA 1
ATOM 1301 C C . PRO A 1 165 ? 12.177 36.938 -1.468 1.00 62.28 165 PRO A C 1
ATOM 1303 O O . PRO A 1 165 ? 11.981 35.798 -1.054 1.00 62.28 165 PRO A O 1
ATOM 1306 N N . VAL A 1 166 ? 11.769 38.015 -0.796 1.00 58.59 166 VAL A N 1
ATOM 1307 C CA . VAL A 1 166 ? 10.834 37.923 0.324 1.00 58.59 166 VAL A CA 1
ATOM 1308 C C . VAL A 1 166 ? 9.502 37.530 -0.294 1.00 58.59 166 VAL A C 1
ATOM 1310 O O . VAL A 1 166 ? 8.809 38.370 -0.864 1.00 58.59 166 VAL A O 1
ATOM 1313 N N . PHE A 1 167 ? 9.166 36.244 -0.256 1.00 55.53 167 PHE A N 1
ATOM 1314 C CA . PHE A 1 167 ? 7.812 35.819 -0.574 1.00 55.53 167 PHE A CA 1
ATOM 1315 C C . PHE A 1 167 ? 6.902 36.473 0.465 1.00 55.53 167 PHE A C 1
ATOM 1317 O O . PHE A 1 167 ? 6.945 36.110 1.641 1.00 55.53 167 PHE A O 1
ATOM 1324 N N . SER A 1 168 ? 6.121 37.481 0.066 1.00 49.22 168 SER A N 1
ATOM 1325 C CA . SER A 1 168 ? 5.001 37.885 0.904 1.00 49.22 168 SER A CA 1
ATOM 1326 C C . SER A 1 168 ? 4.079 36.672 0.985 1.00 49.22 168 SER A C 1
ATOM 1328 O O . SER A 1 168 ? 3.743 36.060 -0.030 1.00 49.22 168 SER A O 1
ATOM 1330 N N . HIS A 1 169 ? 3.688 36.288 2.197 1.00 47.91 169 HIS A N 1
ATOM 1331 C CA . HIS A 1 169 ? 2.783 35.159 2.415 1.00 47.91 169 HIS A CA 1
ATOM 1332 C C . HIS A 1 169 ? 1.380 35.363 1.798 1.00 47.91 169 HIS A C 1
ATOM 1334 O O . HIS A 1 169 ? 0.556 34.459 1.874 1.00 47.91 169 HIS A O 1
ATOM 1340 N N . ASP A 1 170 ? 1.128 36.498 1.136 1.00 41.84 170 ASP A N 1
ATOM 1341 C CA . ASP A 1 170 ? -0.179 36.920 0.621 1.00 41.84 170 ASP A CA 1
ATOM 1342 C C . ASP A 1 170 ? -0.445 36.542 -0.848 1.00 41.84 170 ASP A C 1
ATOM 1344 O O . ASP A 1 170 ? -1.377 37.061 -1.459 1.00 41.84 170 ASP A O 1
ATOM 1348 N N . SER A 1 171 ? 0.356 35.665 -1.458 1.00 43.06 171 SER A N 1
ATOM 1349 C CA . SER A 1 171 ? 0.106 35.219 -2.838 1.00 43.06 171 SER A CA 1
ATOM 1350 C C . SER A 1 171 ? 0.247 33.707 -3.006 1.00 43.06 171 SER A C 1
ATOM 1352 O O . SER A 1 171 ? 1.218 33.214 -3.575 1.00 43.06 171 SER A O 1
ATOM 1354 N N . TRP A 1 172 ? -0.767 32.995 -2.510 1.00 42.00 172 TRP A N 1
ATOM 1355 C CA . TRP A 1 172 ? -1.178 31.660 -2.953 1.00 42.00 172 TRP A CA 1
ATOM 1356 C C . TRP A 1 172 ? -2.697 31.626 -3.103 1.00 42.00 172 TRP A C 1
ATOM 1358 O O . TRP A 1 172 ? -3.382 32.151 -2.196 1.00 42.00 172 TRP A O 1
#